Protein AF-A0A9N9N7W8-F1 (afdb_monomer)

Solvent-accessible surface area (backbone atoms only — not comparable to full-atom values): 6780 Å² total; per-residue (Å²): 133,88,84,89,83,89,86,80,87,76,80,82,70,79,76,70,76,75,87,79,80,71,93,43,71,64,57,55,47,50,54,52,56,56,63,55,71,74,48,70,77,73,35,52,41,67,54,45,52,55,52,51,67,74,63,75,56,81,69,54,72,69,58,53,46,41,48,52,77,64,55,50,56,65,60,80,73,47,41,42,67,56,32,43,31,84,93,48,56,36,57,70,68,53,18,45,47,53,21,53,50,30,54,61,61,72,70,109

Sequence (108 aa):
PKDTLLSDEKNFELSHPDLSLRNDKKFLSCHILILQIENVERYSTEQLINFLRTKNLNLNKTDYNKIHDQRVANFLQLTREILRAEPYRFPDGPAKRVATLVDSLNRK

Structure (mmCIF, N/CA/C/O backbone):
data_AF-A0A9N9N7W8-F1
#
_entry.id   AF-A0A9N9N7W8-F1
#
loop_
_atom_site.group_PDB
_atom_site.id
_atom_site.type_symbol
_atom_site.label_atom_id
_atom_site.label_alt_id
_atom_site.label_comp_id
_atom_site.label_asym_id
_atom_site.label_entity_id
_atom_site.label_seq_id
_atom_site.pdbx_PDB_ins_code
_atom_site.Cartn_x
_atom_site.Cartn_y
_atom_site.Cartn_z
_atom_site.occupancy
_atom_site.B_iso_or_equiv
_atom_site.auth_seq_id
_atom_site.auth_comp_id
_atom_site.auth_asym_id
_atom_site.auth_atom_id
_atom_site.pdbx_PDB_model_num
ATOM 1 N N . PRO A 1 1 ? -33.179 -8.893 64.377 1.00 37.47 1 PRO A N 1
ATOM 2 C CA . PRO A 1 1 ? -31.816 -9.491 64.397 1.00 37.47 1 PRO A CA 1
ATOM 3 C C . PRO A 1 1 ? -31.458 -9.978 62.977 1.00 37.47 1 PRO A C 1
ATOM 5 O O . PRO A 1 1 ? -32.140 -10.866 62.487 1.00 37.47 1 PRO A O 1
ATOM 8 N N . LYS A 1 2 ? -30.665 -9.245 62.167 1.00 41.66 2 LYS A N 1
ATOM 9 C CA . LYS A 1 2 ? -29.177 -9.285 62.096 1.00 41.66 2 LYS A CA 1
ATOM 10 C C . LYS A 1 2 ? -28.659 -10.737 62.187 1.00 41.66 2 LYS A C 1
ATOM 12 O O . LYS A 1 2 ? -28.977 -11.393 63.168 1.00 41.66 2 LYS A O 1
ATOM 17 N N . ASP A 1 3 ? -28.000 -11.317 61.180 1.00 37.56 3 ASP A N 1
ATOM 18 C CA . ASP A 1 3 ? -26.862 -10.767 60.434 1.00 37.56 3 ASP A CA 1
ATOM 19 C C . ASP A 1 3 ? -26.746 -11.173 58.947 1.00 37.56 3 ASP A C 1
ATOM 21 O O . ASP A 1 3 ? -27.250 -12.191 58.479 1.00 37.56 3 ASP A O 1
ATOM 25 N N . THR A 1 4 ? -26.031 -10.284 58.263 1.00 43.28 4 THR A N 1
ATOM 26 C CA . THR A 1 4 ? -25.417 -10.239 56.929 1.00 43.28 4 THR A CA 1
ATOM 27 C C . THR A 1 4 ? -24.410 -11.367 56.636 1.00 43.28 4 THR A C 1
ATOM 29 O O . THR A 1 4 ? -23.782 -11.851 57.569 1.00 43.28 4 THR A O 1
ATOM 32 N N . LEU A 1 5 ? -24.205 -11.699 55.345 1.00 42.16 5 LEU A N 1
ATOM 33 C CA . LEU A 1 5 ? -22.924 -11.875 54.597 1.00 42.16 5 LEU A CA 1
ATOM 34 C C . LEU A 1 5 ? -23.260 -12.481 53.211 1.00 42.16 5 LEU A C 1
ATOM 36 O O . LEU A 1 5 ? -23.783 -13.585 53.130 1.00 42.16 5 LEU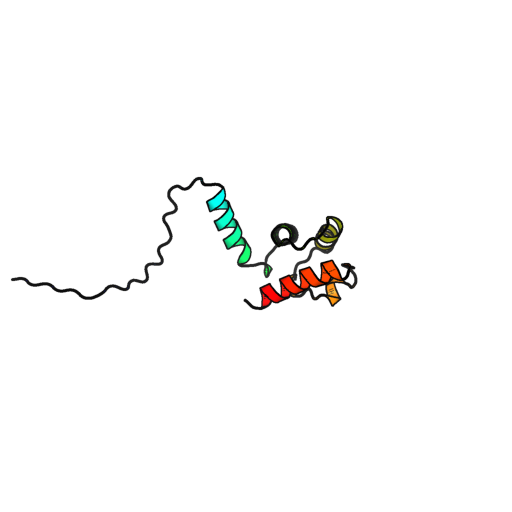 A O 1
ATOM 40 N N . LEU A 1 6 ? -23.289 -11.686 52.135 1.00 40.47 6 LEU A N 1
ATOM 41 C CA . LEU A 1 6 ? -22.178 -11.342 51.226 1.00 40.47 6 LEU A CA 1
ATOM 42 C C . LEU A 1 6 ? -21.639 -12.554 50.445 1.00 40.47 6 LEU A C 1
ATOM 44 O O . LEU A 1 6 ? -20.965 -13.389 51.033 1.00 40.47 6 LEU A O 1
ATOM 48 N N . SER A 1 7 ? -21.886 -12.577 49.128 1.00 42.12 7 SER A N 1
ATOM 49 C CA . SER A 1 7 ? -20.896 -13.015 48.133 1.00 42.12 7 SER A CA 1
ATOM 50 C C . SER A 1 7 ? -21.313 -12.649 46.701 1.00 42.12 7 SER A C 1
ATOM 52 O O . SER A 1 7 ? -22.216 -13.245 46.118 1.00 42.12 7 SER A O 1
ATOM 54 N N . ASP A 1 8 ? -20.589 -11.655 46.186 1.00 44.47 8 ASP A N 1
ATOM 55 C CA . ASP A 1 8 ? -19.989 -11.605 44.849 1.00 44.47 8 ASP A CA 1
ATOM 56 C C . ASP A 1 8 ? -20.851 -11.220 43.637 1.00 44.47 8 ASP A C 1
ATOM 58 O O . ASP A 1 8 ? -21.333 -12.026 42.841 1.00 44.47 8 ASP A O 1
ATOM 62 N N . GLU A 1 9 ? -20.899 -9.895 43.465 1.00 45.00 9 GLU A N 1
ATOM 63 C CA . GLU A 1 9 ? -20.759 -9.183 42.196 1.00 45.00 9 GLU A CA 1
ATOM 64 C C . GLU A 1 9 ? -19.974 -9.946 41.113 1.00 45.00 9 GLU A C 1
ATOM 66 O O . GLU A 1 9 ? -18.806 -10.294 41.278 1.00 45.00 9 GLU A O 1
ATOM 71 N N . LYS A 1 10 ? -20.570 -10.019 39.922 1.00 41.25 10 LYS A N 1
ATOM 72 C CA . LYS A 1 10 ? -19.884 -9.636 38.680 1.00 41.25 10 LYS A CA 1
ATOM 73 C C . LYS A 1 10 ? -20.915 -9.120 37.681 1.00 41.25 10 LYS A C 1
ATOM 75 O O . LYS A 1 10 ? -21.230 -9.756 36.679 1.00 41.25 10 LYS A O 1
ATOM 80 N N . ASN A 1 11 ? -2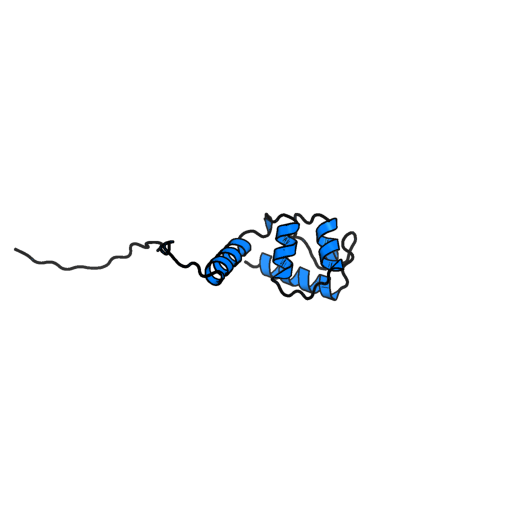1.441 -7.930 37.968 1.00 37.66 11 ASN A N 1
ATOM 81 C CA . ASN A 1 11 ? -21.916 -7.070 36.895 1.00 37.66 11 ASN A CA 1
ATOM 82 C C . ASN A 1 11 ? -20.687 -6.729 36.053 1.00 37.66 11 ASN A C 1
ATOM 84 O O . ASN A 1 11 ? -19.769 -6.056 36.514 1.00 37.66 11 ASN A O 1
ATOM 88 N N . PHE A 1 12 ? -20.648 -7.246 34.830 1.00 39.44 12 PHE A N 1
ATOM 89 C CA . PHE A 1 12 ? -19.747 -6.762 33.794 1.00 39.44 12 PHE A CA 1
ATOM 90 C C . PHE A 1 12 ? -20.264 -5.376 33.380 1.00 39.44 12 PHE A C 1
ATOM 92 O O . PHE A 1 12 ? -20.867 -5.202 32.324 1.00 39.44 12 PHE A O 1
ATOM 99 N N . GLU A 1 13 ? -20.103 -4.387 34.262 1.00 38.38 13 GLU A N 1
ATOM 100 C CA . GLU A 1 13 ? -20.186 -2.998 33.850 1.00 38.38 13 GLU A CA 1
ATOM 101 C C . GLU A 1 13 ? -19.045 -2.790 32.861 1.00 38.38 13 GLU A C 1
ATOM 103 O O . GLU A 1 13 ? -17.866 -2.763 33.221 1.00 38.38 13 GLU A O 1
ATOM 108 N N . LEU A 1 14 ? -19.404 -2.683 31.580 1.00 39.78 14 LEU A N 1
ATOM 109 C CA . LEU A 1 14 ? -18.602 -1.942 30.627 1.00 39.78 14 LEU A CA 1
ATOM 110 C C . LEU A 1 14 ? -18.423 -0.549 31.228 1.00 39.78 14 LEU A C 1
ATOM 112 O O . LEU A 1 14 ? -19.288 0.314 31.087 1.00 39.78 14 LEU A O 1
ATOM 116 N N . SER A 1 15 ? -17.312 -0.344 31.931 1.00 41.53 15 SER A N 1
ATOM 117 C CA . SER A 1 15 ? -16.860 0.980 32.313 1.00 41.53 15 SER A CA 1
ATOM 118 C C . SER A 1 15 ? -16.591 1.738 31.017 1.00 41.53 15 SER A C 1
ATOM 120 O O . SER A 1 15 ? -15.500 1.672 30.456 1.00 41.53 15 SER A O 1
ATOM 122 N N . HIS A 1 16 ? -17.608 2.423 30.498 1.00 53.25 16 HIS A N 1
ATOM 123 C CA . HIS A 1 16 ? -17.401 3.546 29.603 1.00 53.25 16 HIS A CA 1
ATOM 124 C C . HIS A 1 16 ? -16.602 4.562 30.421 1.00 53.25 16 HIS A C 1
ATOM 126 O O . HIS A 1 16 ? -17.134 5.065 31.414 1.00 53.25 16 HIS A O 1
ATOM 132 N N . PRO A 1 17 ? -15.317 4.811 30.110 1.00 45.22 17 PRO A N 1
ATOM 133 C CA . PRO A 1 17 ? -14.563 5.776 30.882 1.00 45.22 17 PRO A CA 1
ATOM 134 C C . PRO A 1 17 ? -15.236 7.136 30.710 1.00 45.22 17 PRO A C 1
ATOM 136 O O . PRO A 1 17 ? -15.486 7.582 29.588 1.00 45.22 17 PRO A O 1
ATOM 139 N N . ASP A 1 18 ? -15.565 7.730 31.853 1.00 44.09 18 ASP A N 1
ATOM 140 C CA . ASP A 1 18 ? -16.145 9.054 32.013 1.00 44.09 18 ASP A CA 1
ATOM 141 C C . ASP A 1 18 ? -15.474 10.055 31.054 1.00 44.09 18 ASP A C 1
ATOM 143 O O . ASP A 1 18 ? -14.265 10.296 31.106 1.00 44.09 18 ASP A O 1
ATOM 147 N N . LEU A 1 19 ? -16.276 10.598 30.132 1.00 50.41 19 LEU A N 1
ATOM 148 C CA . LEU A 1 19 ? -15.876 11.557 29.095 1.00 50.41 19 LEU A CA 1
ATOM 149 C C . LEU A 1 19 ? -15.620 12.966 29.657 1.00 50.41 19 LEU A C 1
ATOM 151 O O . LEU A 1 19 ? -15.390 13.913 28.899 1.00 50.41 19 LEU A O 1
ATOM 155 N N . SER A 1 20 ? -15.631 13.124 30.978 1.00 50.28 20 SER A N 1
ATOM 156 C CA . SER A 1 20 ? -15.261 14.362 31.636 1.00 50.28 20 SER A CA 1
ATOM 157 C C . SER A 1 20 ? -13.737 14.532 31.693 1.00 50.28 20 SER A C 1
ATOM 159 O O . SER A 1 20 ? -13.034 14.010 32.554 1.00 50.28 20 SER A O 1
ATOM 161 N N . LEU A 1 21 ? -13.243 15.381 30.789 1.00 48.62 21 LEU A N 1
ATOM 162 C CA . LEU A 1 21 ? -12.086 16.249 31.020 1.00 48.62 21 LEU A CA 1
ATOM 163 C C . LEU A 1 21 ? -10.675 15.634 30.892 1.00 48.62 21 LEU A C 1
ATOM 165 O O . LEU A 1 21 ? -9.876 15.646 31.825 1.00 48.62 21 LEU A O 1
ATOM 169 N N . ARG A 1 22 ? -10.270 15.287 29.665 1.00 45.06 22 ARG A N 1
ATOM 170 C CA . ARG A 1 22 ? -8.852 15.405 29.268 1.00 45.06 22 ARG A CA 1
ATOM 171 C C . ARG A 1 22 ? -8.723 16.083 27.910 1.00 45.06 22 ARG A C 1
ATOM 173 O O . ARG A 1 22 ? -8.762 15.443 26.865 1.00 45.06 22 ARG A O 1
ATOM 180 N N . ASN A 1 23 ? -8.486 17.395 27.937 1.00 49.34 23 ASN A N 1
ATOM 181 C CA . ASN A 1 23 ? -8.092 18.216 26.781 1.00 49.34 23 ASN A CA 1
ATOM 182 C C . ASN A 1 23 ? -6.652 17.925 26.313 1.00 49.34 23 ASN A C 1
ATOM 184 O O . ASN A 1 23 ? -5.936 18.797 25.815 1.00 49.34 23 ASN A O 1
ATOM 188 N N . ASP A 1 24 ? -6.214 16.680 26.455 1.00 52.53 24 ASP A N 1
ATOM 189 C CA . ASP A 1 24 ? -4.932 16.232 25.966 1.00 52.53 24 ASP A CA 1
ATOM 190 C C . ASP A 1 24 ? -5.118 15.932 24.481 1.00 52.53 24 ASP A C 1
ATOM 192 O O . ASP A 1 24 ? -5.668 14.898 24.104 1.00 52.53 24 ASP A O 1
ATOM 196 N N . LYS A 1 25 ? -4.616 16.813 23.607 1.00 52.84 25 LYS A N 1
ATOM 197 C CA . LYS A 1 25 ? -4.570 16.576 22.148 1.00 52.84 25 LYS A CA 1
ATOM 198 C C . LYS A 1 25 ? -4.015 15.183 21.800 1.00 52.84 25 LYS A C 1
ATOM 200 O O . LYS A 1 25 ? -4.355 14.628 20.764 1.00 52.84 25 LYS A O 1
ATOM 205 N N . LYS A 1 26 ? -3.188 14.604 22.681 1.00 54.38 26 LYS A N 1
ATOM 206 C CA . LYS A 1 26 ? -2.677 13.230 22.592 1.00 54.38 26 LYS A CA 1
ATOM 207 C C . LYS A 1 26 ? -3.739 12.156 22.855 1.00 54.38 26 LYS A C 1
ATOM 209 O O . LYS A 1 26 ? -3.752 11.175 22.127 1.00 54.38 26 LYS A O 1
ATOM 214 N N . PHE A 1 27 ? -4.626 12.327 23.835 1.00 50.16 27 PHE A N 1
ATOM 215 C CA . PHE A 1 27 ? -5.679 11.350 24.136 1.00 50.16 27 PHE A CA 1
ATOM 216 C C . PHE A 1 27 ? -6.744 11.330 23.036 1.00 50.16 27 PHE A C 1
ATOM 218 O O . PHE A 1 27 ? -7.101 10.259 22.554 1.00 50.16 27 PHE A O 1
ATOM 225 N N . LEU A 1 28 ? -7.148 12.511 22.549 1.00 54.19 28 LEU A N 1
ATOM 226 C CA . LEU A 1 28 ? -8.044 12.623 21.396 1.00 54.19 28 LEU A CA 1
ATOM 227 C C . LEU A 1 28 ? -7.397 12.044 20.126 1.00 54.19 28 LEU A C 1
ATOM 229 O O . LEU A 1 28 ? -8.048 11.326 19.378 1.00 54.19 28 LEU A O 1
ATOM 233 N N . SER A 1 29 ? -6.095 12.280 19.923 1.00 52.69 29 SER A N 1
ATOM 234 C CA . SER A 1 29 ? -5.330 11.693 18.814 1.00 52.69 29 SER A CA 1
ATOM 235 C C . SER A 1 29 ? -5.296 10.162 18.878 1.00 52.69 29 SER A C 1
ATOM 237 O O . SER A 1 29 ? -5.575 9.506 17.878 1.00 52.69 29 SER A O 1
ATOM 239 N N . CYS A 1 30 ? -5.039 9.575 20.053 1.00 44.69 30 CYS A N 1
ATOM 240 C CA . CYS A 1 30 ? -5.035 8.121 20.226 1.00 44.69 30 CYS A CA 1
ATOM 241 C C . CYS A 1 30 ? -6.430 7.505 20.045 1.00 44.69 30 CYS A C 1
ATOM 243 O O . CYS A 1 30 ? -6.547 6.484 19.377 1.00 44.69 30 CYS A O 1
ATOM 245 N N . HIS A 1 31 ? -7.489 8.120 20.581 1.00 48.09 31 HIS A N 1
ATOM 246 C CA . HIS A 1 31 ? -8.858 7.611 20.424 1.00 48.09 31 HIS A CA 1
ATOM 247 C C . HIS A 1 31 ? -9.344 7.708 18.968 1.00 48.09 31 HIS A C 1
ATOM 249 O O . HIS A 1 31 ? -9.950 6.771 18.456 1.00 48.09 31 HIS A O 1
ATOM 255 N N . ILE A 1 32 ? -8.997 8.789 18.258 1.00 52.56 32 ILE A N 1
ATOM 256 C CA . ILE A 1 32 ? -9.245 8.921 16.814 1.00 52.56 32 ILE A CA 1
ATOM 257 C C . ILE A 1 32 ? -8.456 7.864 16.025 1.00 52.56 32 ILE A C 1
ATOM 259 O O . ILE A 1 32 ? -9.008 7.246 15.119 1.00 52.56 32 ILE A O 1
ATOM 263 N N . LEU A 1 33 ? -7.191 7.609 16.376 1.00 53.59 33 LEU A N 1
ATOM 264 C CA . LEU A 1 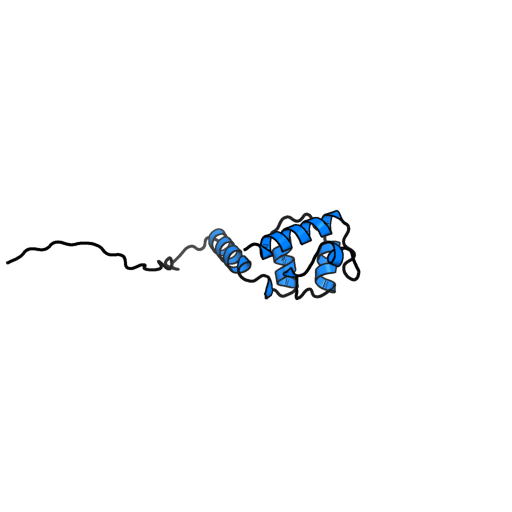33 ? -6.372 6.566 15.742 1.00 53.59 33 LEU A CA 1
ATOM 265 C C . LEU A 1 33 ? -6.941 5.156 15.963 1.00 53.59 33 LEU A C 1
ATOM 267 O O . LEU A 1 33 ? -6.887 4.336 15.048 1.00 53.59 33 LEU A O 1
ATOM 271 N N . ILE A 1 34 ? -7.495 4.877 17.146 1.00 52.53 34 ILE A N 1
ATOM 272 C CA . ILE A 1 34 ? -8.114 3.585 17.481 1.00 52.53 34 ILE A CA 1
ATOM 273 C C . ILE A 1 34 ? -9.415 3.393 16.690 1.00 52.53 34 ILE A C 1
ATOM 275 O O . ILE A 1 34 ? -9.564 2.369 16.028 1.00 52.53 34 ILE A O 1
ATOM 279 N N . LEU A 1 35 ? -10.289 4.404 16.645 1.00 52.38 35 LEU A N 1
ATOM 280 C CA . LEU A 1 35 ? -11.534 4.361 15.862 1.00 52.38 35 LEU A CA 1
ATOM 281 C C . LEU A 1 35 ? -11.287 4.283 14.347 1.00 52.38 35 LEU A C 1
ATOM 283 O O . LEU A 1 35 ? -12.086 3.705 13.615 1.00 52.38 35 LEU A O 1
ATOM 287 N N . GLN A 1 36 ? -10.168 4.821 13.850 1.00 54.44 36 GLN A N 1
ATOM 288 C CA . GLN A 1 36 ? -9.815 4.688 12.438 1.00 54.44 36 GLN A CA 1
ATOM 289 C C . GLN A 1 36 ? -9.577 3.221 12.050 1.00 54.44 36 GLN A C 1
ATOM 291 O O . GLN A 1 36 ? -10.029 2.793 10.991 1.00 54.44 36 GLN A O 1
ATOM 296 N N . ILE A 1 37 ? -8.937 2.411 12.892 1.00 55.50 37 ILE A N 1
ATOM 297 C CA . ILE A 1 37 ? -8.546 1.033 12.543 1.00 55.50 37 ILE A CA 1
ATOM 298 C C . ILE A 1 37 ? -9.752 0.109 12.265 1.00 55.50 37 ILE A C 1
ATOM 300 O O . ILE A 1 37 ? -9.574 -0.933 11.623 1.00 55.50 37 ILE A O 1
ATOM 304 N N . GLU A 1 38 ? -10.958 0.475 12.705 1.00 61.50 38 GLU A N 1
ATOM 305 C CA . GLU A 1 38 ? -12.113 -0.426 12.746 1.00 61.50 38 GLU A CA 1
ATOM 306 C C . GLU A 1 38 ? -12.871 -0.612 11.428 1.00 61.50 38 GLU A C 1
ATOM 308 O O . GLU A 1 38 ? -13.672 -1.540 11.350 1.00 61.50 38 GLU A O 1
ATOM 313 N N . ASN A 1 39 ? -12.619 0.156 10.356 1.00 73.31 39 ASN A N 1
ATOM 314 C CA . ASN A 1 39 ? -13.219 -0.210 9.064 1.00 73.31 39 ASN A CA 1
ATOM 315 C C . ASN A 1 39 ? -12.539 0.383 7.820 1.00 73.31 39 ASN A C 1
ATOM 317 O O . ASN A 1 39 ? -13.093 1.241 7.131 1.00 73.31 39 ASN A O 1
ATOM 321 N N . VAL A 1 40 ? -11.337 -0.110 7.496 1.00 82.12 40 VAL A N 1
ATOM 322 C CA . VAL A 1 40 ? -10.624 0.250 6.250 1.00 82.12 40 VAL A CA 1
ATOM 323 C C . VAL A 1 40 ? -11.464 -0.061 4.997 1.00 82.12 40 VAL A C 1
ATOM 325 O O . VAL A 1 40 ? -11.296 0.596 3.976 1.00 82.12 40 VAL A O 1
ATOM 328 N N . GLU A 1 41 ? -12.421 -0.994 5.077 1.00 83.31 41 GLU A N 1
ATOM 329 C CA . GLU A 1 41 ? -13.361 -1.328 3.992 1.00 83.31 41 GLU A CA 1
ATOM 330 C C . GLU A 1 41 ? -14.261 -0.163 3.568 1.00 83.31 41 GLU A C 1
ATOM 332 O O . GLU A 1 41 ? -14.745 -0.133 2.441 1.00 83.31 41 GLU A O 1
ATOM 337 N N . ARG A 1 42 ? -14.509 0.795 4.468 1.00 84.88 42 ARG A N 1
ATOM 338 C CA . ARG A 1 42 ? -15.433 1.917 4.235 1.00 84.88 42 ARG A CA 1
ATOM 339 C C . ARG A 1 42 ? -14.720 3.236 3.993 1.00 84.88 42 ARG A C 1
ATOM 341 O O . ARG A 1 42 ? -15.357 4.288 3.964 1.00 84.88 42 ARG A O 1
ATOM 348 N N . TYR A 1 43 ? -13.400 3.203 3.883 1.00 87.81 43 TYR A N 1
ATOM 349 C CA . TYR A 1 43 ? -12.631 4.412 3.683 1.00 87.81 43 TYR A CA 1
ATOM 350 C C . TYR A 1 43 ? -12.890 5.004 2.306 1.00 87.81 43 TYR A C 1
ATOM 352 O O . TYR A 1 43 ? -12.775 4.337 1.281 1.00 87.81 43 TYR A O 1
ATOM 360 N N . SER A 1 44 ? -13.150 6.308 2.287 1.00 88.81 44 SER A N 1
ATOM 361 C CA . SER A 1 44 ? -12.919 7.104 1.084 1.00 88.81 44 SER A CA 1
ATOM 362 C C . SER A 1 44 ? -11.437 7.069 0.696 1.00 88.81 44 SER A C 1
ATOM 364 O O . SER A 1 44 ? -10.563 6.841 1.536 1.00 88.81 44 SER A O 1
ATOM 366 N N . THR A 1 45 ? -11.132 7.383 -0.563 1.00 90.62 45 THR A N 1
ATOM 367 C CA . THR A 1 45 ? -9.753 7.461 -1.065 1.00 90.62 45 THR A CA 1
ATOM 368 C C . THR A 1 45 ? -8.855 8.354 -0.195 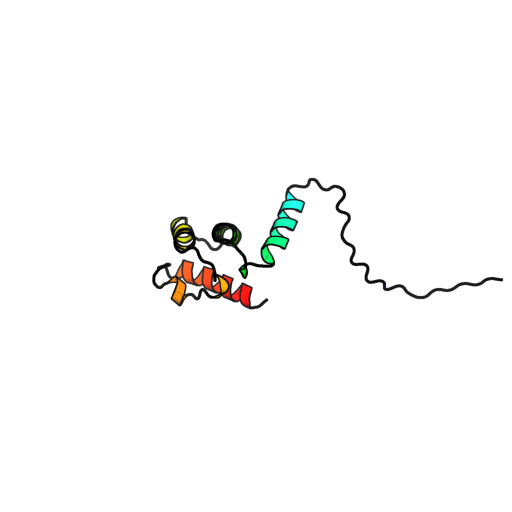1.00 90.62 45 THR A C 1
ATOM 370 O O . THR A 1 45 ? -7.724 7.985 0.110 1.00 90.62 45 THR A O 1
ATOM 373 N N . GLU A 1 46 ? -9.367 9.495 0.276 1.00 89.94 46 GLU A N 1
ATOM 374 C CA . GLU A 1 46 ? -8.630 10.415 1.157 1.00 89.94 46 GLU A CA 1
ATOM 375 C C . GLU A 1 46 ? -8.360 9.820 2.543 1.00 89.94 46 GLU A C 1
ATOM 377 O O . GLU A 1 46 ? -7.252 9.925 3.076 1.00 89.94 46 GLU A O 1
ATOM 382 N N . GLN A 1 47 ? -9.354 9.148 3.133 1.00 89.88 47 GLN A N 1
ATOM 383 C CA . GLN A 1 47 ? -9.176 8.444 4.406 1.00 89.88 47 GLN A CA 1
ATOM 384 C C . GLN A 1 47 ? -8.162 7.308 4.267 1.00 89.88 47 GLN A C 1
ATOM 386 O O . GLN A 1 47 ? -7.302 7.154 5.134 1.00 89.88 47 GLN A O 1
ATOM 391 N N . LEU A 1 48 ? -8.198 6.578 3.149 1.00 91.06 48 LEU A N 1
ATOM 392 C CA . LEU A 1 48 ? -7.224 5.540 2.835 1.00 91.06 48 LEU A CA 1
ATOM 393 C C . LEU A 1 48 ? -5.811 6.109 2.705 1.00 91.06 48 LEU A C 1
ATOM 395 O O . LEU A 1 48 ? -4.888 5.588 3.327 1.00 91.06 48 LEU A O 1
ATOM 399 N N . ILE A 1 49 ? -5.619 7.199 1.962 1.00 91.62 49 ILE A N 1
ATOM 400 C CA . ILE A 1 49 ? -4.302 7.837 1.816 1.00 91.62 49 ILE A CA 1
ATOM 401 C C . ILE A 1 49 ? -3.768 8.303 3.172 1.00 91.62 49 ILE A C 1
ATOM 403 O O . ILE A 1 49 ? -2.604 8.050 3.496 1.00 91.62 49 ILE A O 1
ATOM 407 N N . ASN A 1 50 ? -4.609 8.941 3.986 1.00 90.69 50 ASN A N 1
ATOM 408 C CA . ASN A 1 50 ? -4.218 9.381 5.322 1.00 90.69 50 ASN A CA 1
ATOM 409 C C . ASN A 1 50 ? -3.841 8.198 6.214 1.00 90.69 50 ASN A C 1
ATOM 411 O O . ASN A 1 50 ? -2.796 8.234 6.861 1.00 90.69 50 ASN A O 1
ATOM 415 N N . PHE A 1 51 ? -4.616 7.116 6.178 1.00 90.00 51 PHE A N 1
ATOM 416 C CA . PHE A 1 51 ? -4.283 5.882 6.875 1.00 90.00 51 PHE A CA 1
ATOM 417 C C . PHE A 1 51 ? -2.938 5.309 6.424 1.00 90.00 51 PHE A C 1
ATOM 419 O O . PHE A 1 51 ? -2.090 5.024 7.267 1.00 90.00 51 PHE A O 1
ATOM 426 N N . LEU A 1 52 ? -2.684 5.203 5.118 1.00 91.19 52 LEU A N 1
ATOM 427 C CA . LEU A 1 52 ? -1.422 4.674 4.591 1.00 91.19 52 LEU A CA 1
ATOM 428 C C . LEU A 1 52 ? -0.212 5.514 5.019 1.00 91.19 52 LEU A C 1
ATOM 430 O O . LEU A 1 52 ? 0.837 4.951 5.339 1.00 91.19 52 LEU A O 1
ATOM 434 N N . ARG A 1 53 ? -0.368 6.841 5.118 1.00 91.25 53 ARG A N 1
ATOM 435 C CA . ARG A 1 53 ? 0.670 7.736 5.660 1.00 91.25 53 ARG A CA 1
ATOM 436 C C . ARG A 1 53 ? 1.016 7.424 7.117 1.00 91.25 53 ARG A C 1
ATOM 438 O O . ARG A 1 53 ? 2.173 7.576 7.497 1.00 91.25 53 ARG A O 1
ATOM 445 N N . THR A 1 54 ? 0.068 6.927 7.915 1.00 89.81 54 THR A N 1
ATOM 446 C CA . THR A 1 54 ? 0.343 6.505 9.304 1.00 89.81 54 THR A CA 1
ATOM 447 C C . THR A 1 54 ? 1.109 5.181 9.405 1.00 89.81 54 THR A C 1
ATOM 449 O O . THR A 1 54 ? 1.700 4.898 10.444 1.00 89.81 54 THR A O 1
ATOM 452 N N . LYS A 1 55 ? 1.127 4.356 8.347 1.00 87.81 55 LYS A N 1
ATOM 453 C CA . LYS A 1 55 ? 1.674 2.985 8.374 1.00 87.81 55 LYS A CA 1
ATOM 454 C C . LYS A 1 55 ? 3.159 2.872 8.032 1.00 87.81 55 LYS A C 1
ATOM 456 O O . LYS A 1 55 ? 3.659 1.760 7.904 1.00 87.81 55 LYS A O 1
ATOM 461 N N . ASN A 1 56 ? 3.866 3.997 7.903 1.00 87.06 56 ASN A N 1
ATOM 462 C CA . ASN A 1 56 ? 5.303 4.060 7.606 1.00 87.06 56 ASN A CA 1
ATOM 463 C C . ASN A 1 56 ? 5.739 3.112 6.464 1.00 87.06 56 ASN A C 1
ATOM 465 O O . ASN A 1 56 ? 6.745 2.411 6.539 1.00 87.06 56 ASN A O 1
ATOM 469 N N . LEU A 1 57 ? 4.959 3.084 5.381 1.0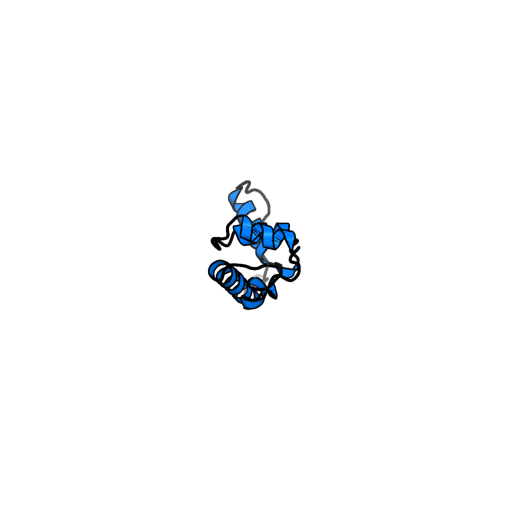0 92.12 57 LEU A N 1
ATOM 470 C CA . LEU A 1 57 ? 5.189 2.1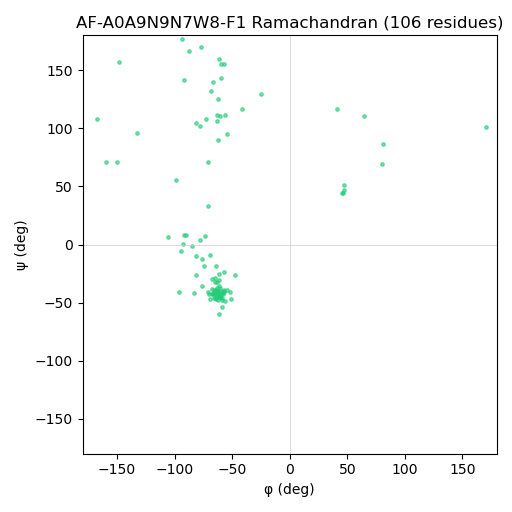98 4.235 1.00 92.12 57 LEU A CA 1
ATOM 471 C C . LEU A 1 57 ? 6.302 2.690 3.299 1.00 92.12 57 LEU A C 1
ATOM 473 O O . LEU A 1 57 ? 6.506 2.099 2.240 1.00 92.12 57 LEU A O 1
ATOM 477 N N . ASN A 1 58 ? 6.994 3.781 3.639 1.00 93.88 58 ASN A N 1
ATOM 478 C CA . ASN A 1 58 ? 8.005 4.422 2.795 1.00 93.88 58 ASN A CA 1
ATOM 479 C C . ASN A 1 58 ? 7.522 4.613 1.336 1.00 93.88 58 ASN A C 1
ATOM 481 O O . ASN A 1 58 ? 8.192 4.205 0.383 1.00 93.88 58 ASN A O 1
ATOM 485 N N . LEU A 1 59 ? 6.295 5.124 1.184 1.00 94.06 59 LEU A N 1
ATOM 486 C CA . LEU A 1 59 ? 5.690 5.498 -0.098 1.00 94.06 59 LEU A CA 1
ATOM 487 C C . LEU A 1 59 ? 5.987 6.968 -0.386 1.00 94.06 59 LEU A C 1
ATOM 489 O O . LEU A 1 59 ? 5.955 7.800 0.523 1.00 94.06 59 LEU A O 1
ATOM 493 N N . ASN A 1 60 ? 6.258 7.289 -1.647 1.00 94.62 60 ASN A N 1
ATOM 494 C CA . ASN A 1 60 ? 6.496 8.665 -2.074 1.00 94.62 60 ASN A CA 1
ATOM 495 C C . ASN A 1 60 ? 5.200 9.332 -2.574 1.00 94.62 60 ASN A C 1
ATOM 497 O O . ASN A 1 60 ? 4.140 8.713 -2.660 1.00 94.62 60 ASN A O 1
ATOM 501 N N . LYS A 1 61 ? 5.281 10.620 -2.929 1.00 95.19 61 LYS A N 1
ATOM 502 C CA . LYS A 1 61 ? 4.132 11.386 -3.441 1.00 95.19 61 LYS A CA 1
ATOM 503 C C . LYS A 1 61 ? 3.495 10.744 -4.682 1.00 95.19 61 LYS A C 1
ATOM 505 O O . LYS A 1 61 ? 2.274 10.704 -4.772 1.00 95.19 61 LYS A O 1
ATOM 510 N N . THR A 1 62 ? 4.298 10.224 -5.608 1.00 95.38 62 THR A N 1
ATOM 511 C CA . THR A 1 62 ? 3.816 9.559 -6.829 1.00 95.38 62 THR A CA 1
ATOM 512 C C . THR A 1 62 ? 3.021 8.295 -6.509 1.00 95.38 62 THR A C 1
ATOM 514 O O . THR A 1 62 ? 1.997 8.047 -7.138 1.00 95.38 62 THR A O 1
ATOM 517 N N . ASP A 1 63 ? 3.447 7.523 -5.510 1.00 95.25 63 ASP A N 1
ATOM 518 C CA . ASP A 1 63 ? 2.726 6.333 -5.051 1.00 95.25 63 ASP A CA 1
ATOM 519 C C . ASP A 1 63 ? 1.349 6.705 -4.476 1.00 95.25 63 ASP A C 1
ATOM 521 O O . ASP A 1 63 ? 0.341 6.093 -4.825 1.00 95.25 63 ASP A O 1
ATOM 525 N N . TYR A 1 64 ? 1.273 7.758 -3.655 1.00 94.75 64 TYR A N 1
ATOM 526 C CA . TYR A 1 64 ? -0.012 8.243 -3.138 1.00 94.75 64 TYR A CA 1
ATOM 527 C C . TYR A 1 64 ? -0.919 8.796 -4.240 1.00 94.75 64 TYR A C 1
ATOM 529 O O . TYR A 1 64 ? -2.119 8.530 -4.217 1.00 94.75 64 TYR A O 1
ATOM 537 N N . ASN A 1 65 ? -0.361 9.512 -5.219 1.00 95.06 65 ASN A N 1
ATOM 538 C CA . ASN A 1 65 ? -1.130 10.015 -6.356 1.00 95.06 65 ASN A CA 1
ATOM 539 C C . ASN A 1 65 ? -1.747 8.868 -7.162 1.00 95.06 65 ASN A C 1
ATOM 541 O O . ASN A 1 65 ? -2.917 8.935 -7.503 1.00 95.06 65 ASN A O 1
ATOM 545 N N . LYS A 1 66 ? -1.023 7.763 -7.379 1.00 94.31 66 LYS A N 1
ATOM 546 C CA . LYS A 1 66 ? -1.589 6.579 -8.046 1.00 94.31 66 LYS A CA 1
ATOM 547 C C . LYS A 1 66 ? -2.810 6.029 -7.309 1.00 94.31 66 LYS A C 1
ATOM 549 O O . LYS A 1 66 ? -3.796 5.680 -7.940 1.00 94.31 66 LYS A O 1
ATOM 554 N N . ILE A 1 67 ? -2.773 5.962 -5.980 1.00 93.19 67 ILE A N 1
ATOM 555 C CA . ILE A 1 67 ? -3.922 5.502 -5.179 1.00 93.19 67 ILE A CA 1
ATOM 556 C C . ILE A 1 67 ? -5.086 6.494 -5.285 1.00 93.19 67 ILE A C 1
ATOM 558 O O . ILE A 1 67 ? -6.235 6.081 -5.439 1.00 93.19 67 ILE A O 1
ATOM 562 N N . HIS A 1 68 ? -4.780 7.792 -5.240 1.00 94.06 68 HIS A N 1
ATOM 563 C CA . HIS A 1 68 ? -5.757 8.862 -5.408 1.00 94.06 68 HIS A CA 1
ATOM 564 C C . HIS A 1 68 ? -6.468 8.784 -6.767 1.00 94.06 68 HIS A C 1
ATOM 566 O O . HIS A 1 68 ? -7.697 8.710 -6.834 1.00 94.06 68 HIS A O 1
ATOM 572 N N . ASP A 1 69 ? -5.688 8.745 -7.846 1.00 94.12 69 ASP A N 1
ATOM 573 C CA . ASP A 1 69 ? -6.165 8.826 -9.226 1.00 94.12 69 ASP A CA 1
ATOM 574 C C . ASP A 1 69 ? -7.033 7.621 -9.599 1.00 94.12 69 ASP A C 1
ATOM 576 O O . ASP A 1 69 ? -7.996 7.756 -10.352 1.00 94.12 69 ASP A O 1
ATOM 580 N N . GLN A 1 70 ? -6.743 6.455 -9.014 1.00 92.12 70 GLN A N 1
ATOM 581 C CA . GLN A 1 70 ? -7.514 5.230 -9.227 1.00 92.12 70 GLN A CA 1
ATOM 582 C C . GLN A 1 70 ? -8.747 5.098 -8.332 1.00 92.12 70 GLN A C 1
ATOM 584 O O . GLN A 1 70 ? -9.484 4.124 -8.468 1.00 92.12 70 GLN A O 1
ATOM 589 N N . ARG A 1 71 ? -8.996 6.062 -7.434 1.00 88.44 71 ARG A N 1
ATOM 590 C CA . ARG A 1 71 ? -10.169 6.087 -6.544 1.00 88.44 71 ARG A CA 1
ATOM 591 C C . ARG A 1 71 ? -10.419 4.733 -5.864 1.00 88.44 71 ARG A C 1
ATOM 593 O O . ARG A 1 71 ? -11.514 4.179 -5.942 1.00 88.44 71 ARG A O 1
ATOM 600 N N . VAL A 1 72 ? -9.375 4.181 -5.244 1.00 84.75 72 VAL A N 1
ATOM 601 C CA . VAL A 1 72 ? -9.392 2.829 -4.667 1.00 84.75 72 VAL A CA 1
ATOM 602 C C . VAL A 1 72 ? -10.525 2.674 -3.648 1.00 84.75 72 VAL A C 1
ATOM 604 O O . VAL A 1 72 ? -10.454 3.240 -2.562 1.00 84.75 72 VAL A O 1
ATOM 607 N N . ALA A 1 73 ? -11.529 1.858 -3.981 1.00 75.50 73 ALA A N 1
ATOM 608 C CA . ALA A 1 73 ? -12.614 1.480 -3.069 1.00 75.50 73 ALA A CA 1
ATOM 609 C C . ALA A 1 73 ? -12.356 0.124 -2.380 1.00 75.50 73 ALA A C 1
ATOM 611 O O . ALA A 1 73 ? -12.551 -0.015 -1.179 1.00 75.50 73 ALA A O 1
ATOM 612 N N . ASN A 1 74 ? -11.830 -0.868 -3.110 1.00 85.00 74 ASN A N 1
ATOM 613 C CA . ASN A 1 74 ? -11.630 -2.236 -2.606 1.00 85.00 74 ASN A CA 1
ATOM 614 C C . ASN A 1 74 ? -10.181 -2.483 -2.158 1.00 85.00 74 ASN A C 1
ATOM 616 O O . ASN A 1 74 ? -9.514 -3.396 -2.644 1.00 85.00 74 ASN A O 1
ATOM 620 N N . PHE A 1 75 ? -9.670 -1.655 -1.243 1.00 90.62 75 PHE A N 1
ATOM 621 C CA . PHE A 1 75 ? -8.262 -1.698 -0.823 1.00 90.62 75 PHE A CA 1
ATOM 622 C C . PHE A 1 75 ? -7.808 -3.082 -0.329 1.00 90.62 75 PHE A C 1
ATOM 624 O O . PHE A 1 75 ? -6.708 -3.522 -0.658 1.00 90.62 75 PHE A O 1
ATOM 631 N N . LEU A 1 76 ? -8.663 -3.796 0.409 1.00 91.44 76 LEU A N 1
ATOM 632 C CA . LEU A 1 76 ? -8.331 -5.106 0.981 1.00 91.44 76 LEU A CA 1
ATOM 633 C C . LEU A 1 76 ? -8.184 -6.235 -0.053 1.00 91.44 76 LEU A C 1
ATOM 635 O O . LEU A 1 76 ? -7.722 -7.320 0.293 1.00 91.44 76 LEU A O 1
ATOM 639 N N . GLN A 1 77 ? -8.546 -5.988 -1.315 1.00 92.19 77 GLN A N 1
ATOM 640 C CA . GLN A 1 77 ? -8.352 -6.929 -2.422 1.00 92.19 77 GLN A CA 1
ATOM 641 C C . GLN A 1 77 ? -7.049 -6.672 -3.192 1.00 92.19 77 GLN A C 1
ATOM 643 O O . GLN A 1 77 ? -6.717 -7.427 -4.106 1.00 92.19 77 GLN A O 1
ATOM 648 N N . LEU A 1 78 ? -6.308 -5.605 -2.868 1.00 92.75 78 LEU A N 1
ATOM 649 C CA . LEU A 1 78 ? -5.089 -5.257 -3.590 1.00 92.75 78 LEU A CA 1
ATOM 650 C C . LEU A 1 78 ? -3.960 -6.234 -3.262 1.00 92.75 78 LEU A C 1
ATOM 652 O O . LEU A 1 78 ? -3.353 -6.185 -2.192 1.00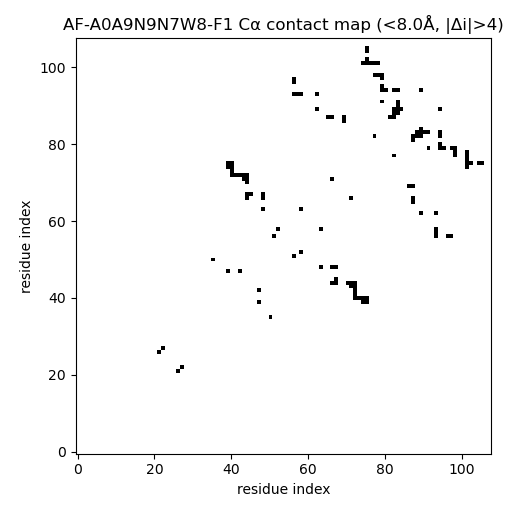 92.75 78 LEU A O 1
ATOM 656 N N . THR A 1 79 ? -3.633 -7.079 -4.235 1.00 95.94 79 THR A N 1
ATOM 657 C CA . THR A 1 79 ? -2.446 -7.933 -4.195 1.00 95.94 79 THR A CA 1
ATOM 658 C C . THR A 1 79 ? -1.230 -7.205 -4.760 1.00 95.94 79 THR A C 1
ATOM 660 O O . THR A 1 79 ? -1.337 -6.179 -5.443 1.00 95.94 79 THR A O 1
ATOM 663 N N . ARG A 1 80 ? -0.037 -7.761 -4.524 1.00 97.00 80 ARG A N 1
ATOM 664 C CA . ARG A 1 80 ? 1.204 -7.248 -5.121 1.00 97.00 80 ARG A CA 1
ATOM 665 C C . ARG A 1 80 ? 1.122 -7.236 -6.647 1.00 97.00 80 ARG A C 1
ATOM 667 O O . ARG A 1 80 ? 1.605 -6.293 -7.267 1.00 97.00 80 ARG A O 1
ATOM 674 N N . GLU A 1 81 ? 0.525 -8.260 -7.248 1.00 97.44 81 GLU A N 1
ATOM 675 C CA . GLU A 1 81 ? 0.357 -8.389 -8.696 1.00 97.44 81 GLU A CA 1
ATOM 676 C C . GLU A 1 81 ? -0.545 -7.279 -9.244 1.00 97.44 81 GLU A C 1
ATOM 678 O O . GLU A 1 81 ? -0.154 -6.604 -10.195 1.00 97.44 81 GLU A O 1
ATOM 683 N N . ILE A 1 82 ? -1.691 -7.023 -8.599 1.00 96.19 82 ILE A N 1
ATOM 684 C CA . ILE A 1 82 ? -2.617 -5.947 -8.990 1.00 96.19 82 ILE A CA 1
ATOM 685 C C . ILE A 1 82 ? -1.932 -4.582 -8.885 1.00 96.19 82 ILE A C 1
ATOM 687 O O . ILE A 1 82 ? -2.013 -3.772 -9.804 1.00 96.19 82 ILE A O 1
ATOM 691 N N . LEU A 1 83 ? -1.201 -4.340 -7.794 1.00 96.38 83 LEU A N 1
ATOM 692 C CA . LEU A 1 83 ? -0.481 -3.083 -7.578 1.00 96.38 83 LEU A CA 1
ATOM 693 C C . LEU A 1 83 ? 0.611 -2.840 -8.629 1.00 96.38 83 LEU A C 1
ATOM 695 O O . LEU A 1 83 ? 0.893 -1.691 -8.967 1.00 96.38 83 LEU A O 1
ATOM 699 N N . ARG A 1 84 ? 1.241 -3.898 -9.149 1.00 97.56 84 ARG A N 1
ATOM 700 C CA . ARG A 1 84 ? 2.268 -3.798 -10.199 1.00 97.56 84 ARG A CA 1
ATOM 701 C C . ARG A 1 84 ? 1.681 -3.653 -11.600 1.00 97.56 84 ARG A C 1
ATOM 703 O O . ARG A 1 84 ? 2.357 -3.111 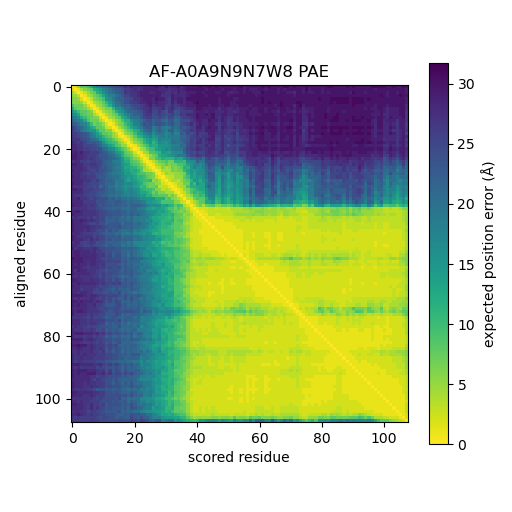-12.474 1.00 97.56 84 ARG A O 1
ATOM 710 N N . ALA A 1 85 ? 0.467 -4.142 -11.818 1.00 96.25 85 ALA A N 1
ATOM 711 C CA . ALA A 1 85 ? -0.231 -4.040 -13.089 1.00 96.25 85 ALA A CA 1
ATOM 712 C C . ALA A 1 85 ? -0.813 -2.634 -13.316 1.00 96.25 85 ALA A C 1
ATOM 714 O O . ALA A 1 85 ? -0.832 -1.780 -12.425 1.00 96.25 85 ALA A O 1
ATOM 715 N N . GLU A 1 86 ? -1.289 -2.385 -14.536 1.00 93.12 86 GLU A N 1
ATOM 716 C CA . GLU A 1 86 ? -2.178 -1.250 -14.788 1.00 93.12 86 GLU A CA 1
ATOM 717 C C . GLU A 1 86 ? -3.447 -1.378 -13.931 1.00 93.12 86 GLU A C 1
ATOM 719 O O . GLU A 1 86 ? -3.943 -2.491 -13.747 1.00 93.12 86 GLU A O 1
ATOM 724 N N . PRO A 1 87 ? -3.994 -0.267 -13.417 1.00 92.75 87 PRO A N 1
ATOM 725 C CA . PRO A 1 87 ? -3.585 1.120 -13.675 1.00 92.75 87 PRO A CA 1
ATOM 726 C C . PRO A 1 87 ? -2.558 1.691 -12.670 1.00 92.75 87 PRO A C 1
ATOM 728 O O . PRO A 1 87 ? -2.164 2.853 -12.748 1.00 92.75 87 PRO A O 1
ATOM 731 N N . TYR A 1 88 ? -2.128 0.895 -11.687 1.00 93.31 88 TYR A N 1
ATOM 732 C CA . TYR A 1 88 ? -1.325 1.371 -10.557 1.00 93.31 88 TYR A CA 1
ATOM 733 C C . TYR A 1 88 ? 0.171 1.458 -10.877 1.00 93.31 88 TYR A C 1
ATOM 735 O O . TYR A 1 88 ? 0.844 2.416 -10.483 1.00 93.31 88 TYR A O 1
ATOM 743 N N . ARG A 1 89 ? 0.717 0.456 -11.581 1.00 95.94 89 ARG A N 1
ATOM 744 C CA . ARG A 1 89 ? 2.130 0.377 -11.993 1.00 95.94 89 ARG A CA 1
ATOM 745 C C . ARG A 1 89 ? 3.106 0.707 -10.857 1.00 95.94 89 ARG A C 1
ATOM 747 O O . ARG A 1 89 ? 4.029 1.514 -11.017 1.00 95.94 89 ARG A O 1
ATOM 754 N N . PHE A 1 90 ? 2.880 0.174 -9.658 1.00 96.25 90 PHE A N 1
ATOM 755 C CA . PHE A 1 90 ? 3.804 0.361 -8.541 1.00 96.25 90 PHE A CA 1
ATOM 756 C C . PHE A 1 90 ? 5.132 -0.351 -8.829 1.00 96.25 90 PHE A C 1
ATOM 758 O O . PHE A 1 90 ? 5.133 -1.485 -9.319 1.00 96.25 90 PHE A O 1
ATOM 765 N N . PRO A 1 91 ? 6.277 0.262 -8.478 1.00 95.81 91 PRO A N 1
ATOM 766 C CA . PRO A 1 91 ? 7.526 -0.474 -8.378 1.00 95.81 91 PRO A CA 1
ATOM 767 C C . PRO A 1 91 ? 7.396 -1.598 -7.344 1.00 95.81 91 PRO A C 1
ATOM 769 O O . PRO A 1 91 ? 6.606 -1.521 -6.400 1.00 95.81 91 PRO A O 1
ATOM 772 N N . ASP A 1 92 ? 8.212 -2.636 -7.499 1.00 96.44 92 ASP A N 1
ATOM 773 C CA . ASP A 1 92 ? 8.048 -3.876 -6.743 1.00 96.44 92 ASP A CA 1
ATOM 774 C C . ASP A 1 92 ? 8.139 -3.698 -5.215 1.00 96.44 92 ASP A C 1
ATOM 776 O O . ASP A 1 92 ? 7.342 -4.267 -4.471 1.00 96.44 92 ASP A O 1
ATOM 780 N N . GLY A 1 93 ? 9.060 -2.852 -4.738 1.00 96.50 93 GLY A N 1
ATOM 781 C CA . GLY A 1 93 ? 9.231 -2.564 -3.310 1.00 96.50 93 GLY A CA 1
ATOM 782 C C . GLY A 1 93 ? 7.984 -1.942 -2.659 1.00 96.50 93 GLY A C 1
ATOM 783 O O . GLY A 1 93 ? 7.445 -2.529 -1.719 1.00 96.50 93 GLY A O 1
ATOM 784 N N . PRO A 1 94 ? 7.511 -0.773 -3.134 1.00 96.69 94 PRO A N 1
ATOM 785 C CA . PRO A 1 94 ? 6.236 -0.181 -2.729 1.00 96.69 94 PRO A CA 1
ATOM 786 C C . PRO A 1 94 ? 5.046 -1.149 -2.817 1.00 96.69 94 PRO A C 1
ATOM 788 O O . PRO A 1 94 ? 4.310 -1.283 -1.840 1.00 96.69 94 PRO A O 1
ATOM 791 N N . ALA A 1 95 ? 4.899 -1.876 -3.933 1.00 97.06 95 ALA A N 1
ATOM 792 C CA . ALA A 1 95 ? 3.816 -2.846 -4.114 1.00 97.06 95 ALA A CA 1
ATOM 793 C C . ALA A 1 95 ? 3.840 -3.938 -3.035 1.00 97.06 95 ALA A C 1
ATOM 795 O O . ALA A 1 95 ? 2.816 -4.233 -2.422 1.00 97.06 95 ALA A O 1
ATOM 796 N N . LYS A 1 96 ? 5.023 -4.499 -2.750 1.00 97.75 96 LYS A N 1
ATOM 797 C CA . LYS A 1 96 ? 5.201 -5.520 -1.713 1.00 97.75 96 LYS A CA 1
ATOM 798 C C . LYS A 1 96 ? 4.799 -5.001 -0.331 1.00 97.75 96 LYS A C 1
ATOM 800 O O . LYS A 1 96 ? 4.099 -5.703 0.385 1.00 97.75 96 LYS A O 1
ATOM 805 N N . ARG A 1 97 ? 5.203 -3.780 0.042 1.00 97.50 97 ARG A N 1
ATOM 806 C CA . ARG A 1 97 ? 4.879 -3.198 1.360 1.00 97.50 97 ARG A CA 1
ATOM 807 C C . ARG A 1 97 ? 3.380 -2.963 1.544 1.00 97.50 97 ARG A C 1
ATOM 809 O O . ARG A 1 97 ? 2.854 -3.268 2.610 1.00 97.50 97 ARG A O 1
ATOM 816 N N . VAL A 1 98 ? 2.697 -2.460 0.514 1.00 95.75 98 VAL A N 1
ATOM 817 C CA . VAL A 1 98 ? 1.237 -2.272 0.552 1.00 95.75 98 VAL A CA 1
ATOM 818 C C . VAL A 1 98 ? 0.520 -3.620 0.632 1.00 95.75 98 VAL A C 1
ATOM 820 O O . VAL A 1 98 ? -0.338 -3.781 1.493 1.00 95.75 98 VAL A O 1
ATOM 823 N N . ALA A 1 99 ? 0.912 -4.604 -0.181 1.00 96.19 99 ALA A N 1
ATOM 824 C CA . ALA A 1 99 ? 0.324 -5.945 -0.138 1.00 96.19 99 ALA A CA 1
ATOM 825 C C . ALA A 1 99 ? 0.508 -6.614 1.236 1.00 96.19 99 ALA A C 1
ATOM 827 O O . ALA A 1 99 ? -0.442 -7.144 1.796 1.00 96.19 99 ALA A O 1
ATOM 828 N N . THR A 1 100 ? 1.695 -6.504 1.845 1.00 96.12 100 THR A N 1
ATOM 829 C CA . THR A 1 100 ? 1.929 -7.009 3.209 1.00 96.12 100 THR A CA 1
ATOM 830 C C . THR A 1 100 ? 1.027 -6.330 4.245 1.00 96.12 100 THR A C 1
ATOM 832 O O . THR A 1 100 ? 0.552 -6.991 5.169 1.00 96.12 100 THR A O 1
ATOM 835 N N . LEU A 1 101 ? 0.754 -5.027 4.104 1.00 94.56 101 LEU A N 1
ATOM 836 C CA . LEU A 1 101 ? -0.214 -4.348 4.965 1.00 94.56 101 LEU A CA 1
ATOM 837 C C . LEU A 1 101 ? -1.630 -4.900 4.748 1.00 94.56 101 LEU A C 1
ATOM 839 O O . LEU A 1 101 ? -2.304 -5.195 5.731 1.00 94.56 101 LEU A O 1
ATOM 843 N N . VAL A 1 102 ? -2.066 -5.070 3.498 1.00 93.50 102 VAL A N 1
ATOM 844 C CA . VAL A 1 102 ? -3.373 -5.664 3.164 1.00 93.50 102 VAL A CA 1
ATOM 845 C C . VAL A 1 102 ? -3.515 -7.055 3.787 1.00 93.50 102 VAL A C 1
ATOM 847 O O . VAL A 1 102 ? -4.480 -7.303 4.507 1.00 93.50 102 VAL A O 1
ATOM 850 N N . ASP A 1 103 ? -2.509 -7.917 3.629 1.00 93.69 103 ASP A N 1
ATOM 851 C CA . ASP A 1 103 ? -2.489 -9.249 4.241 1.00 93.69 103 ASP A CA 1
ATOM 852 C C . ASP A 1 103 ? -2.602 -9.182 5.768 1.00 93.69 103 ASP A C 1
ATOM 854 O O . ASP A 1 103 ? -3.306 -9.987 6.374 1.00 93.69 103 ASP A O 1
ATOM 858 N N . SER A 1 104 ? -1.924 -8.224 6.411 1.00 91.31 104 SER A N 1
ATOM 859 C CA . SER A 1 104 ? -2.003 -8.063 7.868 1.00 91.31 104 SER A CA 1
ATOM 860 C C . SER A 1 104 ? -3.381 -7.594 8.345 1.00 91.31 104 SER A C 1
ATOM 862 O O . SER A 1 104 ? -3.791 -7.940 9.449 1.00 91.31 104 SER A O 1
ATOM 864 N N . LEU A 1 105 ? -4.105 -6.829 7.521 1.00 89.06 105 LEU A N 1
ATOM 865 C CA . LEU A 1 105 ? -5.458 -6.364 7.827 1.00 89.06 105 LEU A CA 1
ATOM 866 C C . LEU A 1 105 ? -6.498 -7.473 7.650 1.00 89.06 105 LEU A C 1
ATOM 868 O O . LEU A 1 105 ? -7.428 -7.538 8.446 1.00 89.06 105 LEU A O 1
ATOM 872 N N . ASN A 1 106 ? -6.311 -8.353 6.664 1.00 86.94 106 ASN A N 1
ATOM 873 C CA . ASN A 1 106 ? -7.210 -9.478 6.383 1.00 86.94 106 ASN A CA 1
ATOM 874 C C . ASN A 1 106 ? -7.067 -10.652 7.369 1.00 86.94 106 ASN A C 1
ATOM 876 O O . ASN A 1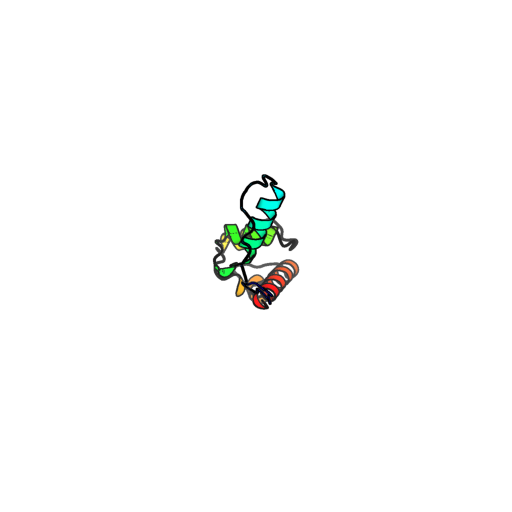 106 ? -7.898 -11.552 7.368 1.00 86.94 106 ASN A O 1
ATOM 880 N N . ARG A 1 107 ? -6.012 -10.676 8.193 1.00 85.12 107 ARG A N 1
ATOM 881 C CA . ARG A 1 107 ? -5.769 -11.711 9.220 1.00 85.12 107 ARG A CA 1
ATOM 882 C C . ARG A 1 107 ? -6.352 -11.367 10.599 1.00 85.12 107 ARG A C 1
ATOM 884 O O . ARG A 1 107 ? -6.001 -12.036 11.569 1.00 85.12 107 ARG A O 1
ATOM 891 N N . LYS A 1 108 ? -7.139 -10.294 10.690 1.00 58.81 108 LYS A N 1
ATOM 892 C CA . LYS A 1 108 ? -7.818 -9.877 11.921 1.00 58.81 108 LYS A CA 1
ATOM 893 C C . LYS A 1 108 ? -8.934 -10.833 12.322 1.00 58.81 108 LYS A C 1
ATOM 895 O O . LYS A 1 108 ? -9.559 -11.416 11.412 1.00 58.81 108 LYS A O 1
#

Secondary structure (DSSP, 8-state):
-------------------S----HHHHHHHHHHHHGGGGGG--HHHHHHHHHHTT----HHHHHHHHHTT-S-GGG--HHHHHSTTT---HHHHHHHHHHHHHHHT-

Organism: NCBI:txid1117310

Mean predicted aligned error: 13.57 Å

pLDDT: mean 75.9, std 22.09, range [37.47, 97.75]

Foldseek 3Di:
DDDDDDDDDDPVPPCPDPPPDDPPPVVVVVVVVVVLLPPPLADWLVSVLVVVVVVPLPDDPLQSVLSVVVRDNRQLPQALVNCCDPPNVDDNSSSVSSNVVSVVSVVD

Radius of gyration: 22.04 Å; Cα contacts (8 Å, |Δi|>4): 68; chains: 1; bounding box: 41×31×79 Å